Protein AF-A0A2M7D603-F1 (afdb_monomer_lite)

Radius of gyration: 14.25 Å; chains: 1; bounding box: 32×21×36 Å

Secondary structure (DSSP, 8-state):
--HHHHTTS---HHHHHHHTT--HHHHSSPPP--SS---HHHHHHHHHHHHHHHHHHHH--

pLDDT: mean 86.55, std 13.76, range [54.62, 97.75]

Sequence (61 aa):
MFQKKFGEYDYNIYHIIKSLVYFADADTDAMPQMRVDLKWEEVKKFFIGEKEKLAKKFLGI

Structure (mmCIF, N/CA/C/O backbone):
data_AF-A0A2M7D603-F1
#
_entry.id   AF-A0A2M7D603-F1
#
loop_
_atom_site.group_PDB
_atom_site.id
_atom_site.type_symbol
_atom_site.label_atom_id
_atom_site.label_alt_id
_atom_site.label_comp_id
_atom_site.label_asym_id
_atom_site.label_entity_id
_atom_site.label_seq_id
_atom_site.pdbx_PDB_ins_code
_atom_site.Cartn_x
_atom_site.Cartn_y
_atom_site.Cartn_z
_atom_site.occupancy
_atom_site.B_iso_or_equiv
_atom_site.auth_seq_id
_atom_site.auth_comp_id
_atom_site.auth_asym_id
_atom_site.auth_atom_id
_atom_site.pdbx_PDB_model_num
ATOM 1 N N . MET A 1 1 ? -20.773 -0.313 -0.762 1.00 55.41 1 MET A N 1
ATOM 2 C CA . MET A 1 1 ? -20.123 -1.206 -1.752 1.00 55.41 1 MET A CA 1
ATOM 3 C C . MET A 1 1 ? -19.312 -2.323 -1.088 1.00 55.41 1 MET A C 1
ATOM 5 O O . MET A 1 1 ? -19.480 -3.458 -1.498 1.00 55.41 1 MET A O 1
ATOM 9 N N . PHE A 1 2 ? -18.522 -2.048 -0.038 1.00 55.78 2 PHE A N 1
ATOM 10 C CA . PHE A 1 2 ? -17.744 -3.067 0.692 1.00 55.78 2 PHE A CA 1
ATOM 11 C C . PHE A 1 2 ? -18.610 -4.018 1.546 1.00 55.78 2 PHE A C 1
ATOM 13 O O . PHE A 1 2 ? -18.654 -5.209 1.269 1.00 55.78 2 PHE A O 1
ATOM 20 N N . GLN A 1 3 ? -19.416 -3.496 2.482 1.00 57.91 3 GLN A N 1
ATOM 21 C CA . GLN A 1 3 ? -20.311 -4.327 3.314 1.00 57.91 3 GLN A CA 1
ATOM 22 C C . GLN A 1 3 ? -21.326 -5.146 2.501 1.00 57.91 3 GLN A C 1
ATOM 24 O O . GLN A 1 3 ? -21.658 -6.262 2.861 1.00 57.91 3 GLN A O 1
ATOM 29 N N . LYS A 1 4 ? -21.788 -4.629 1.356 1.00 61.38 4 LYS A N 1
ATOM 30 C CA . LYS A 1 4 ? -22.754 -5.336 0.498 1.00 61.38 4 LYS A CA 1
ATOM 31 C C . LYS A 1 4 ? -22.137 -6.520 -0.267 1.00 61.38 4 LYS A C 1
ATOM 33 O O . LYS A 1 4 ? -22.878 -7.352 -0.767 1.00 61.38 4 LYS A O 1
ATOM 38 N N . LYS A 1 5 ? -20.803 -6.569 -0.394 1.00 62.09 5 LYS A N 1
ATOM 39 C CA . LYS A 1 5 ? -20.060 -7.633 -1.093 1.00 62.09 5 LYS A CA 1
ATOM 40 C C . LYS A 1 5 ? -19.372 -8.609 -0.124 1.00 62.09 5 LYS A C 1
ATOM 42 O O . LYS A 1 5 ? -19.057 -9.717 -0.526 1.00 62.09 5 LYS A O 1
ATOM 47 N N . PHE A 1 6 ? -19.156 -8.198 1.130 1.00 63.84 6 PHE A N 1
ATOM 48 C CA . PHE A 1 6 ? -18.307 -8.895 2.107 1.00 63.84 6 PHE A CA 1
ATOM 49 C C . PHE A 1 6 ? -18.911 -8.961 3.528 1.00 63.84 6 PHE A C 1
ATOM 51 O O . PHE A 1 6 ? -18.213 -9.283 4.479 1.00 63.84 6 PHE A O 1
ATOM 58 N N . GLY A 1 7 ? -20.188 -8.610 3.704 1.00 54.62 7 GLY A N 1
ATOM 59 C CA . GLY A 1 7 ? -20.795 -8.349 5.018 1.00 54.62 7 GLY A CA 1
ATOM 60 C C . GLY A 1 7 ? -21.075 -9.558 5.914 1.00 54.62 7 GLY A C 1
ATOM 61 O O . GLY A 1 7 ? -21.488 -9.348 7.047 1.00 54.62 7 GLY A O 1
ATOM 62 N N . GLU A 1 8 ? -20.871 -10.790 5.441 1.00 56.56 8 GLU A N 1
ATOM 63 C CA . GLU A 1 8 ? -21.113 -12.010 6.234 1.00 56.56 8 GLU A CA 1
ATOM 64 C C . GLU A 1 8 ? -19.924 -12.434 7.103 1.00 56.56 8 GLU A C 1
ATOM 66 O O . GLU A 1 8 ? -20.086 -13.234 8.020 1.00 56.56 8 GLU A O 1
ATOM 71 N N . TYR A 1 9 ? -18.733 -11.894 6.854 1.00 56.72 9 TYR A N 1
ATOM 72 C CA . TYR A 1 9 ? -17.544 -12.240 7.622 1.00 56.72 9 TYR A CA 1
ATOM 73 C C . TYR A 1 9 ? -17.200 -11.100 8.575 1.00 56.72 9 TYR A C 1
ATOM 75 O O . TYR A 1 9 ? -17.093 -9.940 8.164 1.00 56.72 9 TYR A O 1
ATOM 83 N N . ASP A 1 10 ? -16.971 -11.451 9.840 1.00 59.66 10 ASP A N 1
ATOM 84 C CA . ASP A 1 10 ? -16.335 -10.592 10.840 1.00 59.66 10 ASP A CA 1
ATOM 85 C C . ASP A 1 10 ? -14.855 -10.411 10.468 1.00 59.66 10 ASP A C 1
ATOM 87 O O . ASP A 1 10 ? -13.933 -10.987 11.052 1.00 59.66 10 ASP A O 1
ATOM 91 N N . TYR A 1 11 ? -14.622 -9.706 9.362 1.00 65.19 11 TYR A N 1
ATOM 92 C CA . TYR A 1 11 ? -13.281 -9.423 8.906 1.00 65.19 11 TYR A CA 1
ATOM 93 C C . TYR A 1 11 ? -12.638 -8.486 9.910 1.00 65.19 11 TYR A C 1
ATOM 95 O O . TYR A 1 11 ? -13.040 -7.333 10.069 1.00 65.19 11 TYR A O 1
ATOM 103 N N . ASN A 1 12 ? -11.578 -8.981 10.536 1.00 81.81 12 ASN A N 1
ATOM 104 C CA . ASN A 1 12 ? -10.738 -8.180 11.395 1.00 81.81 12 ASN A CA 1
ATOM 105 C C . ASN A 1 12 ? -10.150 -7.014 10.573 1.00 81.81 12 ASN A C 1
ATOM 107 O O . ASN A 1 12 ? -9.206 -7.171 9.792 1.00 81.81 12 ASN A O 1
ATOM 111 N N . ILE A 1 13 ? -10.748 -5.834 10.744 1.00 84.94 13 ILE A N 1
ATOM 112 C CA . ILE A 1 13 ? -10.425 -4.616 9.996 1.00 84.94 13 ILE A CA 1
ATOM 113 C C . ILE A 1 13 ? -8.958 -4.210 10.173 1.00 84.94 13 ILE A C 1
ATOM 1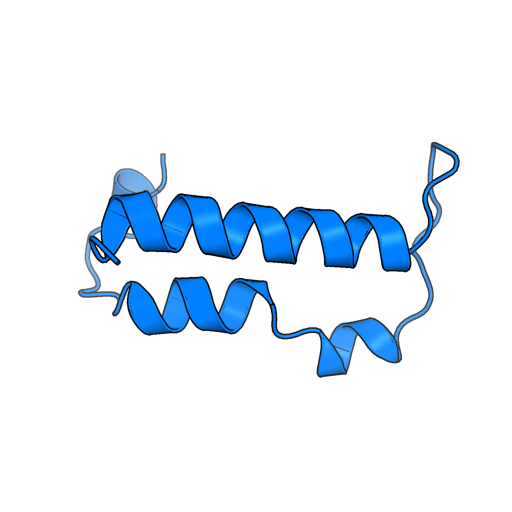15 O O . ILE A 1 13 ? -8.347 -3.667 9.254 1.00 84.94 13 ILE A O 1
ATOM 119 N N . TYR A 1 14 ? -8.359 -4.552 11.316 1.00 88.00 14 TYR A N 1
ATOM 120 C CA . TYR A 1 14 ? -6.936 -4.357 11.557 1.00 88.00 14 TYR A CA 1
ATOM 121 C C . TYR A 1 14 ? -6.077 -5.202 10.605 1.00 88.00 14 TYR A C 1
ATOM 123 O O . TYR A 1 14 ? -5.128 -4.675 10.021 1.00 88.00 14 TYR A O 1
ATOM 131 N N . HIS A 1 15 ? -6.424 -6.472 10.369 1.00 89.06 15 HIS A N 1
ATOM 132 C CA . HIS A 1 15 ? -5.701 -7.313 9.407 1.00 89.06 15 HIS A CA 1
ATOM 133 C C . HIS A 1 15 ? -5.820 -6.794 7.970 1.00 89.06 15 HIS A C 1
ATOM 135 O O . HIS A 1 15 ? -4.814 -6.777 7.263 1.00 89.06 15 HIS A O 1
ATOM 141 N N . ILE A 1 16 ? -6.994 -6.294 7.568 1.00 89.56 16 ILE A N 1
ATOM 142 C CA . ILE A 1 16 ? -7.197 -5.691 6.238 1.00 89.56 16 ILE A CA 1
ATOM 143 C C . ILE A 1 16 ? -6.333 -4.436 6.061 1.00 89.56 16 ILE A C 1
ATOM 145 O O . ILE A 1 16 ? -5.663 -4.262 5.042 1.00 89.56 16 ILE A O 1
ATOM 149 N N . ILE A 1 17 ? -6.332 -3.546 7.056 1.00 91.94 17 ILE A N 1
ATOM 150 C CA . ILE A 1 17 ? -5.532 -2.316 7.007 1.00 91.94 17 ILE A CA 1
ATOM 151 C C . ILE A 1 17 ? -4.037 -2.658 6.979 1.00 91.94 17 ILE A C 1
ATOM 153 O O . ILE A 1 17 ? -3.272 -2.024 6.252 1.00 91.94 17 ILE A O 1
ATOM 157 N N . LYS A 1 18 ? -3.611 -3.688 7.721 1.00 90.75 18 LYS A N 1
ATOM 158 C CA . LYS A 1 18 ? -2.223 -4.163 7.719 1.00 90.75 18 LYS A CA 1
ATOM 159 C C . LYS A 1 18 ? -1.812 -4.738 6.362 1.00 90.75 18 LYS A C 1
ATOM 161 O O . LYS A 1 18 ? -0.714 -4.435 5.901 1.00 90.75 18 LYS A O 1
ATOM 166 N N . SER A 1 19 ? -2.668 -5.529 5.713 1.00 93.50 19 SER A N 1
ATOM 167 C CA . SER A 1 19 ? -2.353 -6.117 4.405 1.00 93.50 19 SER A CA 1
ATOM 168 C C . SER A 1 19 ? -2.255 -5.079 3.285 1.00 93.50 19 SER A C 1
ATOM 170 O O . SER A 1 19 ? -1.574 -5.328 2.301 1.00 93.50 19 SER A O 1
ATOM 172 N N . LEU A 1 20 ? -2.880 -3.903 3.431 1.00 93.44 20 LEU A N 1
ATOM 173 C CA . LEU A 1 20 ? -2.852 -2.840 2.415 1.00 93.44 20 LEU A CA 1
ATOM 174 C C . LEU A 1 20 ? -1.436 -2.323 2.102 1.00 93.44 20 LEU A C 1
ATOM 176 O O . LEU A 1 20 ? -1.201 -1.783 1.026 1.00 93.44 20 LEU A O 1
ATOM 180 N N . VAL A 1 21 ? -0.504 -2.476 3.045 1.00 95.19 21 VAL A N 1
ATOM 181 C CA . VAL A 1 21 ? 0.905 -2.073 2.895 1.00 95.19 21 VAL A CA 1
ATOM 182 C C . VAL A 1 21 ? 1.859 -3.266 2.828 1.00 95.19 21 VAL A C 1
ATOM 184 O O . VAL A 1 21 ? 3.055 -3.125 3.078 1.00 95.19 21 VAL A O 1
ATOM 187 N N . TYR A 1 22 ? 1.338 -4.458 2.540 1.00 95.19 22 TYR A N 1
ATOM 188 C CA . TYR A 1 22 ? 2.159 -5.630 2.277 1.00 95.19 22 TYR A CA 1
ATOM 189 C C . TYR A 1 22 ? 2.533 -5.659 0.793 1.00 95.19 22 TYR A C 1
ATOM 191 O O . TYR A 1 22 ? 1.694 -5.951 -0.054 1.00 95.19 22 TYR A O 1
ATOM 199 N N . PHE A 1 23 ? 3.789 -5.331 0.484 1.00 95.44 23 PHE A N 1
ATOM 200 C CA . PHE A 1 23 ? 4.277 -5.207 -0.894 1.00 95.44 23 PHE A CA 1
ATOM 201 C C . PHE A 1 23 ? 5.243 -6.315 -1.315 1.00 95.44 23 PHE A C 1
ATOM 203 O O . PHE A 1 23 ? 5.698 -6.281 -2.446 1.00 95.44 23 PHE A O 1
ATOM 210 N N . ALA A 1 24 ? 5.555 -7.285 -0.448 1.00 95.06 24 ALA A N 1
ATOM 211 C CA . ALA A 1 24 ? 6.645 -8.237 -0.681 1.00 95.06 24 ALA A CA 1
ATOM 212 C C . ALA A 1 24 ? 6.536 -8.970 -2.029 1.00 95.06 24 ALA A C 1
ATOM 214 O O . ALA A 1 24 ? 7.517 -9.030 -2.761 1.00 95.06 24 ALA A O 1
ATOM 215 N N . ASP A 1 25 ? 5.339 -9.450 -2.373 1.00 92.6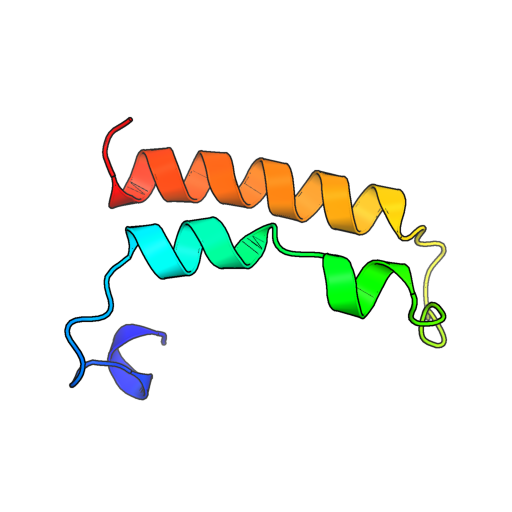2 25 ASP A N 1
ATOM 216 C CA . ASP A 1 25 ? 5.097 -10.134 -3.648 1.00 92.62 25 ASP A CA 1
ATOM 217 C C . ASP A 1 25 ? 5.157 -9.158 -4.841 1.00 92.62 25 ASP A C 1
ATOM 219 O O . ASP A 1 25 ? 5.677 -9.484 -5.901 1.00 92.62 25 ASP A O 1
ATOM 223 N N . ALA A 1 26 ? 4.675 -7.924 -4.657 1.00 93.31 26 ALA A N 1
ATOM 224 C CA . ALA A 1 26 ? 4.614 -6.909 -5.709 1.00 93.31 26 ALA A CA 1
ATOM 225 C C . ALA A 1 26 ? 5.957 -6.193 -5.953 1.00 93.31 26 ALA A C 1
ATOM 227 O O . ALA A 1 26 ? 6.193 -5.703 -7.051 1.00 93.31 26 ALA A O 1
ATOM 228 N N . ASP A 1 27 ? 6.842 -6.121 -4.952 1.00 94.69 27 ASP A N 1
ATOM 229 C CA . ASP A 1 27 ? 8.167 -5.491 -5.061 1.00 94.69 27 ASP A CA 1
ATOM 230 C C . ASP A 1 27 ? 9.094 -6.269 -6.012 1.00 94.69 27 ASP A C 1
ATOM 232 O O . ASP A 1 27 ? 10.013 -5.681 -6.585 1.00 94.69 27 ASP A O 1
ATOM 236 N N . THR A 1 28 ? 8.870 -7.576 -6.185 1.00 93.94 28 THR A N 1
ATOM 237 C CA . THR A 1 28 ? 9.631 -8.417 -7.123 1.00 93.94 28 THR A CA 1
ATOM 238 C C . THR A 1 28 ? 9.025 -8.472 -8.521 1.00 93.94 28 THR A C 1
ATOM 240 O O . THR A 1 28 ? 9.703 -8.884 -9.465 1.00 93.94 28 THR A O 1
ATOM 243 N N . ASP A 1 29 ? 7.772 -8.047 -8.662 1.00 93.38 29 ASP A N 1
ATOM 244 C CA . ASP A 1 29 ? 7.068 -8.039 -9.934 1.00 93.38 29 ASP A CA 1
ATOM 245 C C . ASP A 1 29 ? 7.445 -6.805 -10.761 1.00 93.38 29 ASP A C 1
ATOM 247 O O . ASP A 1 29 ? 7.699 -5.708 -10.258 1.00 93.38 29 ASP A O 1
ATOM 251 N N . ALA A 1 30 ? 7.477 -6.974 -12.082 1.00 92.62 30 ALA A N 1
ATOM 252 C CA . ALA A 1 30 ? 7.681 -5.850 -12.982 1.00 92.62 30 ALA A CA 1
ATOM 253 C C . ALA A 1 30 ? 6.455 -4.926 -12.967 1.00 92.62 30 ALA A C 1
ATOM 255 O O . ALA A 1 30 ? 5.311 -5.386 -12.961 1.00 92.62 30 ALA A O 1
ATOM 256 N N . MET A 1 31 ? 6.694 -3.613 -13.049 1.00 92.31 31 MET A N 1
ATOM 257 C CA . MET A 1 31 ? 5.608 -2.653 -13.233 1.00 92.31 31 MET A CA 1
ATOM 258 C C . MET A 1 31 ? 4.805 -3.010 -14.492 1.00 92.31 31 MET A C 1
ATOM 260 O O . MET A 1 31 ? 5.398 -3.258 -15.549 1.00 92.31 31 MET A O 1
ATOM 264 N N . PRO A 1 32 ? 3.463 -3.011 -14.413 1.00 92.12 32 PRO A N 1
ATOM 265 C CA . PRO A 1 32 ? 2.640 -3.246 -15.585 1.00 92.12 32 PRO A CA 1
ATOM 266 C C . PRO A 1 32 ? 2.824 -2.109 -16.593 1.00 92.12 32 PRO A C 1
ATOM 268 O O . PRO A 1 32 ? 3.367 -1.046 -16.286 1.00 92.12 32 PRO A O 1
ATOM 271 N N . GLN A 1 33 ? 2.332 -2.310 -17.816 1.00 94.31 33 GLN A N 1
ATOM 272 C CA . GLN A 1 33 ? 2.342 -1.253 -18.820 1.00 94.31 33 GLN A CA 1
ATOM 273 C C . GLN A 1 33 ? 1.482 -0.071 -18.351 1.00 94.31 33 GLN A C 1
ATOM 275 O O . GLN A 1 33 ? 0.249 -0.108 -18.391 1.00 94.31 33 GLN A O 1
ATOM 280 N N . MET A 1 34 ? 2.151 0.995 -17.920 1.00 93.81 34 MET A N 1
ATOM 281 C CA . MET A 1 34 ? 1.491 2.191 -17.421 1.00 93.81 34 MET A CA 1
ATOM 282 C C . MET A 1 34 ? 1.027 3.085 -18.575 1.00 93.81 34 MET A C 1
ATOM 284 O O . MET A 1 34 ? 1.721 3.258 -19.575 1.00 93.81 34 MET A O 1
ATOM 288 N N . ARG A 1 35 ? -0.164 3.679 -18.427 1.00 95.94 35 ARG A N 1
ATOM 289 C CA . ARG A 1 35 ? -0.714 4.686 -19.362 1.00 95.94 35 ARG A CA 1
ATOM 290 C C . ARG A 1 35 ? -0.314 6.121 -19.011 1.00 95.94 35 ARG A C 1
ATOM 292 O O . ARG A 1 35 ? -0.662 7.049 -19.733 1.00 95.94 35 ARG A O 1
ATOM 299 N N . VAL A 1 36 ? 0.352 6.290 -17.878 1.00 94.31 36 VAL A N 1
ATOM 300 C CA . VAL A 1 36 ? 0.803 7.557 -17.303 1.00 94.31 36 VAL A CA 1
ATOM 301 C C . VAL A 1 36 ? 2.199 7.342 -16.730 1.00 94.31 36 VAL A C 1
ATOM 303 O O . VAL A 1 36 ? 2.552 6.204 -16.416 1.00 94.31 36 VAL A O 1
ATOM 306 N N . ASP A 1 37 ? 2.981 8.412 -16.588 1.00 94.31 37 ASP A N 1
ATOM 307 C CA . ASP A 1 37 ? 4.240 8.333 -15.846 1.00 94.31 37 ASP A CA 1
ATOM 308 C C . ASP A 1 37 ? 3.914 8.091 -14.368 1.00 94.31 37 ASP A C 1
ATOM 310 O O . ASP A 1 37 ? 3.302 8.932 -13.710 1.00 94.31 37 ASP A O 1
ATOM 314 N N . LEU A 1 38 ? 4.218 6.886 -13.894 1.00 94.44 38 LEU A N 1
ATOM 315 C CA . LEU A 1 38 ? 3.962 6.453 -12.528 1.00 94.44 38 LEU A CA 1
ATOM 316 C C . LEU A 1 38 ? 5.055 5.485 -12.111 1.00 94.44 38 LEU A C 1
ATOM 318 O O . LEU A 1 38 ? 5.262 4.443 -12.742 1.00 94.44 38 LEU A O 1
ATOM 322 N N . LYS A 1 39 ? 5.711 5.799 -11.001 1.00 94.62 39 LYS A N 1
ATOM 323 C CA . LYS A 1 39 ? 6.731 4.942 -10.404 1.00 94.62 39 LYS A CA 1
ATOM 324 C C . LYS A 1 39 ? 6.132 4.121 -9.276 1.00 94.62 39 LYS A C 1
ATOM 326 O O . LYS A 1 39 ? 5.272 4.584 -8.529 1.00 94.62 39 LYS A O 1
ATOM 331 N N . TRP A 1 40 ? 6.659 2.915 -9.092 1.00 94.88 40 TRP A N 1
ATOM 332 C CA . TRP A 1 40 ? 6.235 2.025 -8.012 1.00 94.88 40 TRP A CA 1
ATOM 333 C C . TRP A 1 40 ? 6.324 2.679 -6.620 1.00 94.88 40 TRP A C 1
ATOM 335 O O . TRP A 1 40 ? 5.427 2.545 -5.792 1.00 94.88 40 TRP A O 1
ATOM 345 N N . GLU A 1 41 ? 7.357 3.490 -6.388 1.00 95.50 41 GLU A N 1
ATOM 346 C CA . GLU A 1 41 ? 7.525 4.239 -5.138 1.00 95.50 41 GLU A CA 1
ATOM 347 C C . GLU A 1 41 ? 6.393 5.241 -4.858 1.00 95.50 41 GLU A C 1
ATOM 349 O O . GLU A 1 41 ? 6.060 5.495 -3.699 1.00 95.50 41 GLU A O 1
ATOM 354 N N . GLU A 1 42 ? 5.769 5.808 -5.893 1.00 96.38 42 GLU A N 1
ATOM 355 C CA . GLU A 1 42 ? 4.615 6.704 -5.735 1.00 96.38 42 GLU A CA 1
ATOM 356 C C . GLU A 1 42 ? 3.370 5.921 -5.307 1.00 96.38 42 GLU A C 1
ATOM 358 O O . GLU A 1 42 ? 2.623 6.368 -4.433 1.00 96.38 42 GLU A O 1
ATOM 363 N N . VAL A 1 43 ? 3.199 4.711 -5.848 1.00 95.38 43 VAL A N 1
ATOM 364 C CA . VAL A 1 43 ? 2.119 3.790 -5.472 1.00 95.38 43 VAL A CA 1
ATOM 365 C C . VAL A 1 43 ? 2.249 3.371 -4.008 1.00 95.38 43 VAL A C 1
ATOM 367 O O . VAL A 1 43 ? 1.283 3.479 -3.247 1.00 95.38 43 VAL A O 1
ATOM 370 N N . LYS A 1 44 ? 3.451 2.974 -3.574 1.00 96.44 44 LYS A N 1
ATOM 371 C CA . LYS A 1 44 ? 3.706 2.605 -2.171 1.00 96.44 44 LYS A CA 1
ATOM 372 C C . LYS A 1 44 ? 3.409 3.760 -1.215 1.00 96.44 44 LYS A C 1
ATOM 374 O O . LYS A 1 44 ? 2.702 3.569 -0.224 1.00 96.44 44 LYS A O 1
ATOM 379 N N . LYS A 1 45 ? 3.874 4.975 -1.532 1.00 97.75 45 LYS A N 1
ATOM 380 C CA . LYS A 1 45 ? 3.591 6.182 -0.731 1.00 97.75 45 LYS A CA 1
ATOM 381 C C . LYS A 1 45 ? 2.095 6.455 -0.599 1.00 97.75 45 LYS A C 1
ATOM 383 O O . LYS A 1 45 ? 1.636 6.772 0.499 1.00 97.75 45 LYS A O 1
ATOM 388 N N . PHE A 1 46 ? 1.338 6.305 -1.685 1.00 97.31 46 PHE A N 1
ATOM 389 C CA . PHE A 1 46 ? -0.113 6.469 -1.664 1.00 97.31 46 PHE A CA 1
ATOM 390 C C . PHE A 1 46 ? -0.776 5.494 -0.681 1.00 97.31 46 PHE A C 1
ATOM 392 O O . PHE A 1 46 ? -1.478 5.931 0.232 1.00 97.31 46 PHE A O 1
ATOM 399 N N . PHE A 1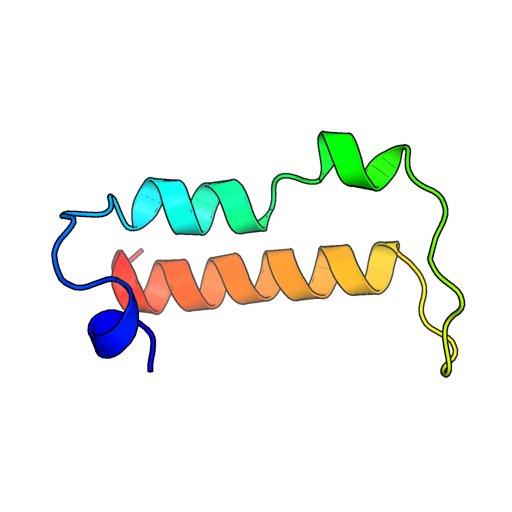 47 ? -0.508 4.191 -0.802 1.00 96.88 47 PHE A N 1
ATOM 400 C CA . PHE A 1 47 ? -1.140 3.182 0.056 1.00 96.88 47 PHE A CA 1
ATOM 401 C C . PHE A 1 47 ? -0.726 3.286 1.528 1.00 96.88 47 PHE A C 1
ATOM 403 O O . PHE A 1 47 ? -1.556 3.061 2.410 1.00 96.88 47 PHE A O 1
ATOM 410 N N . ILE A 1 48 ? 0.515 3.688 1.815 1.00 96.88 48 ILE A N 1
ATOM 411 C CA . ILE A 1 48 ? 0.956 3.985 3.187 1.00 96.88 48 ILE A CA 1
ATOM 412 C C . ILE A 1 48 ? 0.136 5.139 3.782 1.00 96.88 48 ILE A C 1
ATOM 414 O O . ILE A 1 48 ? -0.347 5.022 4.910 1.00 96.88 48 ILE A O 1
ATOM 418 N N . GLY A 1 49 ? -0.085 6.215 3.022 1.00 96.81 49 GLY A N 1
ATOM 419 C CA . GLY A 1 49 ? -0.936 7.325 3.455 1.00 96.81 49 GLY A CA 1
ATOM 420 C C . GLY A 1 49 ? -2.402 6.915 3.641 1.00 96.81 49 GLY A C 1
ATOM 421 O O . GLY A 1 49 ? -3.038 7.293 4.627 1.00 96.81 49 GLY A O 1
ATOM 422 N N . GLU A 1 50 ? -2.942 6.091 2.741 1.00 96.75 50 GLU A N 1
ATOM 423 C CA . GLU A 1 50 ? -4.305 5.561 2.875 1.00 96.75 50 GLU A CA 1
ATOM 424 C C . GLU A 1 50 ? -4.453 4.652 4.100 1.00 96.75 50 GLU A C 1
ATOM 426 O O . GLU A 1 50 ? -5.457 4.750 4.808 1.00 96.75 50 GLU A O 1
ATOM 431 N N . LYS A 1 51 ? -3.439 3.840 4.430 1.00 95.19 51 LYS A N 1
ATOM 432 C CA . LYS A 1 51 ? -3.424 3.041 5.666 1.00 95.19 51 LYS A CA 1
ATOM 433 C C . LYS A 1 51 ? -3.621 3.920 6.897 1.00 95.19 51 LYS A C 1
ATOM 435 O O . LYS A 1 51 ? -4.394 3.555 7.776 1.00 95.19 51 LYS A O 1
ATOM 440 N N . GLU A 1 52 ? -2.936 5.058 6.988 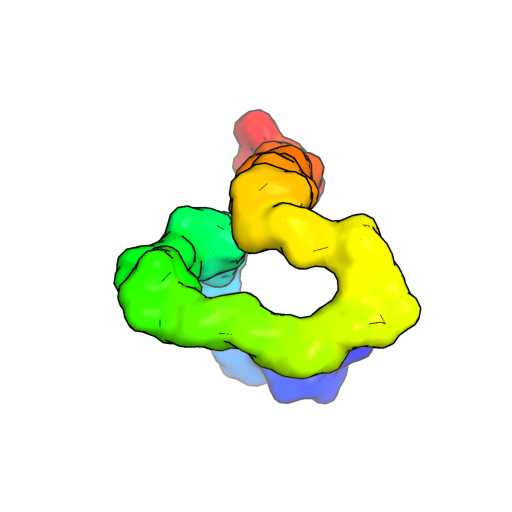1.00 94.50 52 GLU A N 1
ATOM 441 C CA . GLU A 1 52 ? -3.073 5.969 8.132 1.00 94.50 52 GLU A CA 1
ATOM 442 C C . GLU A 1 52 ? -4.469 6.589 8.217 1.00 94.50 52 GLU A C 1
ATOM 444 O O . GLU A 1 52 ? -5.057 6.639 9.298 1.00 94.50 52 GLU A O 1
ATOM 449 N N . LYS A 1 53 ? -5.033 7.015 7.081 1.00 94.94 53 LYS A N 1
ATOM 450 C CA . LYS A 1 53 ? -6.404 7.548 7.029 1.00 94.94 53 LYS A CA 1
ATOM 451 C C . LYS A 1 53 ? -7.430 6.496 7.451 1.00 94.94 53 LYS A C 1
ATOM 453 O O . LYS A 1 53 ? -8.355 6.802 8.204 1.00 94.94 53 LYS A O 1
ATOM 458 N N . LEU A 1 54 ? -7.268 5.259 6.983 1.00 93.50 54 LEU A N 1
ATOM 459 C CA . LEU A 1 54 ? -8.156 4.145 7.309 1.00 93.50 54 LEU A CA 1
ATOM 460 C C . LEU A 1 54 ? -8.000 3.699 8.766 1.00 93.50 54 LEU A C 1
ATOM 462 O O . LEU A 1 54 ? -9.010 3.453 9.420 1.00 93.50 54 LEU A O 1
ATOM 466 N N . ALA A 1 55 ? -6.773 3.657 9.293 1.00 91.88 55 ALA A N 1
ATOM 467 C CA . ALA A 1 55 ? -6.515 3.370 10.703 1.00 91.88 55 ALA A CA 1
ATOM 468 C C . ALA A 1 55 ? -7.213 4.395 11.607 1.00 91.88 55 ALA A C 1
ATOM 470 O O . ALA A 1 55 ? -8.006 4.002 12.458 1.00 91.88 55 ALA A O 1
ATOM 471 N N . LYS A 1 56 ? -7.054 5.694 11.332 1.00 93.38 56 LYS A N 1
ATOM 472 C CA . LYS A 1 56 ? -7.764 6.755 12.067 1.00 93.38 56 LYS A CA 1
ATOM 473 C C . LYS A 1 56 ? -9.278 6.594 12.005 1.00 93.38 56 LYS A C 1
ATOM 475 O O . LYS A 1 56 ? -9.968 6.744 13.008 1.00 93.38 56 LYS A O 1
ATOM 480 N N . LYS A 1 57 ? -9.805 6.257 10.826 1.00 91.19 57 LYS A N 1
ATOM 481 C CA . LYS A 1 57 ? -11.248 6.134 10.592 1.00 91.19 57 LYS A CA 1
ATOM 482 C C . LYS A 1 57 ? -11.886 4.919 11.272 1.00 91.19 57 LYS A C 1
ATOM 484 O O . LYS A 1 57 ? -13.015 5.030 11.738 1.00 91.19 57 LYS A O 1
ATOM 489 N N . PHE A 1 58 ? -11.218 3.767 11.263 1.00 88.06 58 PHE A N 1
ATOM 490 C CA . PHE A 1 58 ? -11.817 2.491 11.679 1.00 88.06 58 PHE A CA 1
ATOM 491 C C . PHE A 1 58 ? -11.260 1.931 12.991 1.00 88.06 58 PHE A C 1
ATOM 493 O O . PHE A 1 58 ? -11.928 1.111 13.612 1.00 88.06 58 PHE A O 1
ATOM 500 N N . LEU A 1 59 ? -10.063 2.351 13.407 1.00 85.81 59 LEU A N 1
ATOM 501 C CA . LEU A 1 59 ? -9.401 1.895 14.635 1.00 85.81 59 LEU A CA 1
ATOM 502 C C . LEU A 1 59 ? -9.307 2.992 15.708 1.00 85.81 59 LEU A C 1
ATOM 504 O O . LEU A 1 59 ? -8.996 2.678 16.851 1.00 85.81 59 LEU A O 1
ATOM 508 N N . GLY A 1 60 ? -9.579 4.259 15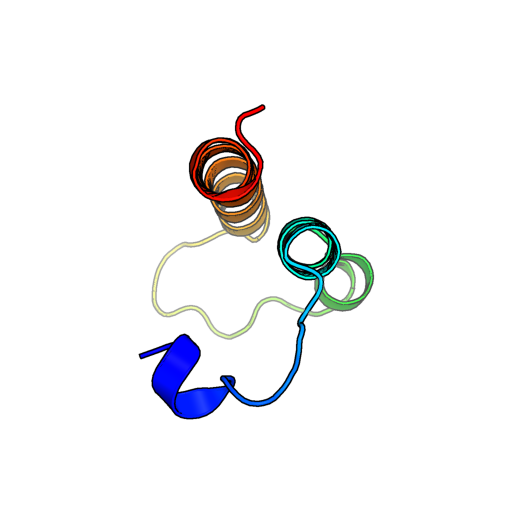.368 1.00 82.31 60 GLY A N 1
ATOM 509 C CA . GLY A 1 60 ? -9.591 5.369 16.330 1.00 82.31 60 GLY A CA 1
ATOM 510 C C . GLY A 1 60 ? -8.217 5.752 16.896 1.00 82.31 60 GLY A C 1
ATOM 511 O O . GLY A 1 60 ? -8.162 6.421 17.926 1.00 82.31 60 GLY A O 1
ATOM 512 N N . ILE A 1 61 ? -7.135 5.325 16.235 1.00 68.19 61 ILE A N 1
ATOM 513 C CA . ILE A 1 61 ? -5.730 5.635 16.560 1.00 68.19 61 ILE A CA 1
ATOM 514 C C . ILE A 1 61 ? -5.099 6.570 15.532 1.00 68.19 61 ILE A C 1
ATOM 516 O O . ILE A 1 61 ? -5.486 6.490 14.344 1.00 68.19 61 ILE A O 1
#

Organism: NCBI:txid19748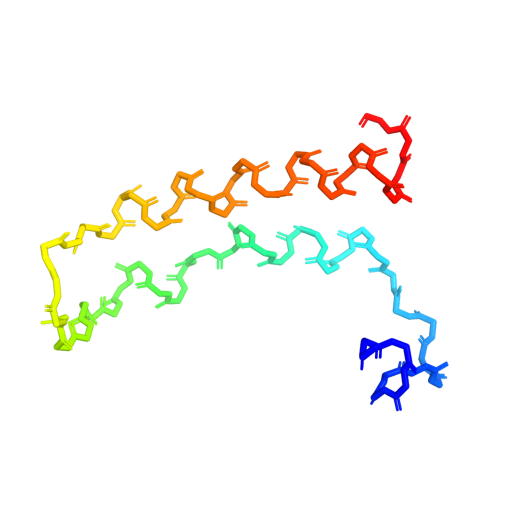07

Foldseek 3Di:
DCCVVPVPDPPPLVVVLVVLLPCPVVVPDDDDPDPDPDDPVNVNVVSVVVSVVSCCVPVVD